Protein AF-A0A498L2F7-F1 (afdb_monomer_lite)

Foldseek 3Di:
DAAPDADDDQQACLLCVQCVLLLVLVCVLPNPVLLVLQLCLQCVVLQVVVCVVPVDHDDHNLRSSLLSLLLLLLSLVCLCVVLDDDDPVNNVSSVVSNVVSVVQVVVCVVPCDGSPHGNDPSSVSSNVSNNVSNVCVSPPDPPPD

Sequence (145 aa):
MSLFVHEGLGHYLGNMALFLPFDGVLTALTSDEHVLGAIQATHVPVSILFPVLYSTYGVGSSLAVAGMIAATFVRAVAVVTGRVDADPVRAILGGAFAVIALTLYTWGFLTESFLYVRITDHHLGGWIAGALAETPWLVGPRTGE

Structure (mmCIF, N/CA/C/O backbone):
data_AF-A0A498L2F7-F1
#
_entry.id   AF-A0A498L2F7-F1
#
loop_
_atom_site.group_PDB
_atom_site.id
_atom_site.type_symbol
_atom_site.label_atom_id
_atom_site.label_alt_id
_atom_site.label_comp_id
_atom_site.label_asym_id
_atom_site.label_entity_id
_atom_site.label_seq_id
_atom_site.pdbx_PDB_ins_code
_atom_site.Cartn_x
_atom_site.Cartn_y
_atom_site.Cartn_z
_atom_site.occupancy
_atom_site.B_iso_or_equiv
_atom_site.auth_seq_id
_atom_site.auth_comp_id
_atom_site.auth_asym_id
_atom_site.auth_atom_id
_atom_site.pdbx_PDB_model_num
ATOM 1 N N . MET A 1 1 ? 12.763 9.167 -9.424 1.00 73.31 1 MET A N 1
ATOM 2 C CA . MET A 1 1 ? 11.835 8.636 -10.446 1.00 73.31 1 MET A CA 1
ATOM 3 C C . MET A 1 1 ? 10.605 9.534 -10.529 1.00 73.31 1 MET A C 1
ATOM 5 O O . MET A 1 1 ? 10.268 10.158 -9.528 1.00 73.31 1 MET A O 1
ATOM 9 N N . SER A 1 2 ? 9.935 9.624 -11.682 1.00 82.44 2 SER A N 1
ATOM 10 C CA . SER A 1 2 ? 8.675 10.384 -11.798 1.00 82.44 2 SER A CA 1
ATOM 11 C C . SER A 1 2 ? 7.485 9.536 -11.353 1.00 82.44 2 SER A C 1
ATOM 13 O O . SER A 1 2 ? 7.327 8.432 -11.859 1.00 82.44 2 SER A O 1
ATOM 15 N N . LEU A 1 3 ? 6.645 10.062 -10.453 1.00 84.12 3 LEU A N 1
ATOM 16 C CA . LEU A 1 3 ? 5.408 9.404 -10.003 1.00 84.12 3 LEU A CA 1
ATOM 17 C C . LEU A 1 3 ? 4.351 9.336 -11.121 1.00 84.12 3 LEU A C 1
ATOM 19 O O . LEU A 1 3 ? 3.564 8.397 -11.195 1.00 84.12 3 LEU A O 1
ATOM 23 N N . PHE A 1 4 ? 4.333 10.342 -11.995 1.00 87.50 4 PHE A N 1
ATOM 24 C CA . PHE A 1 4 ? 3.236 10.567 -12.940 1.00 87.50 4 PHE A CA 1
ATOM 25 C C . PHE A 1 4 ? 3.529 10.036 -14.346 1.00 87.50 4 PHE A C 1
ATOM 27 O O . PHE A 1 4 ? 2.615 9.653 -15.075 1.00 87.50 4 PHE A O 1
ATOM 34 N N . VAL A 1 5 ? 4.802 9.987 -14.738 1.00 89.06 5 VAL A N 1
ATOM 35 C CA . VAL A 1 5 ? 5.216 9.507 -16.065 1.00 89.06 5 VAL A CA 1
ATOM 36 C C . VAL A 1 5 ? 5.334 7.988 -16.037 1.00 89.06 5 VAL A C 1
ATOM 38 O O . VAL A 1 5 ? 5.911 7.455 -15.100 1.00 89.06 5 VAL A O 1
ATOM 41 N N . HIS A 1 6 ? 4.816 7.300 -17.055 1.00 88.44 6 HIS A N 1
ATOM 42 C CA . HIS A 1 6 ? 4.800 5.836 -17.143 1.00 88.44 6 HIS A CA 1
ATOM 43 C C . HIS A 1 6 ? 5.307 5.352 -18.508 1.00 88.44 6 HIS A C 1
ATOM 45 O O . HIS A 1 6 ? 5.120 6.025 -19.523 1.00 88.44 6 HIS A O 1
ATOM 51 N N . GLU A 1 7 ? 5.904 4.158 -18.541 1.00 86.88 7 GLU A N 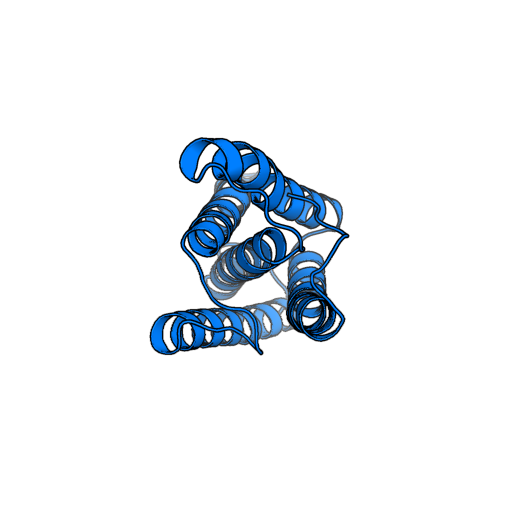1
ATOM 52 C CA . GLU A 1 7 ? 6.317 3.474 -19.779 1.00 86.88 7 GLU A CA 1
ATOM 53 C C . GLU A 1 7 ? 5.111 2.825 -20.472 1.00 86.88 7 GLU A C 1
ATOM 55 O O . GLU A 1 7 ? 4.879 1.619 -20.409 1.00 86.88 7 GLU A O 1
ATOM 60 N N . GLY A 1 8 ? 4.310 3.659 -21.131 1.00 88.00 8 GLY A N 1
ATOM 61 C CA . GLY A 1 8 ? 3.159 3.218 -21.909 1.00 88.00 8 GLY A CA 1
ATOM 62 C C . GLY A 1 8 ? 1.912 2.899 -21.080 1.00 88.00 8 GLY A C 1
ATOM 63 O O . GLY A 1 8 ? 1.881 2.977 -19.850 1.00 88.00 8 GLY A O 1
ATOM 64 N N . LEU A 1 9 ? 0.841 2.558 -21.801 1.00 87.69 9 LEU A N 1
ATOM 65 C CA . LEU A 1 9 ? -0.500 2.420 -21.233 1.00 87.69 9 LEU A CA 1
ATOM 66 C C . LEU A 1 9 ? -0.620 1.237 -20.264 1.00 87.69 9 LEU A C 1
ATOM 68 O O . LEU A 1 9 ? -1.2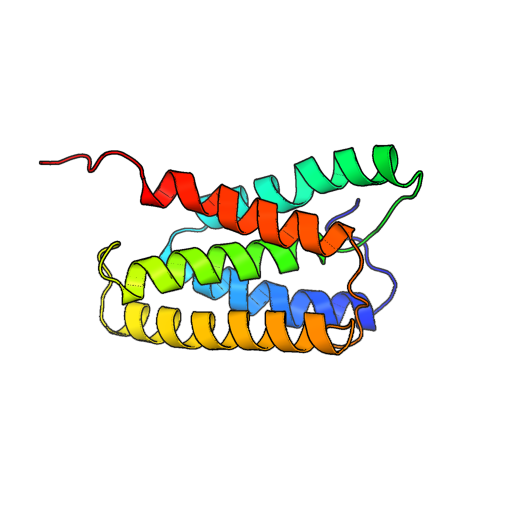54 1.373 -19.225 1.00 87.69 9 LEU A O 1
ATOM 72 N N . GLY A 1 10 ? -0.004 0.093 -20.577 1.00 86.00 10 GLY A N 1
ATOM 73 C CA . GLY A 1 10 ? -0.071 -1.097 -19.722 1.00 86.00 10 GLY A CA 1
ATOM 74 C C . GLY A 1 10 ? 0.549 -0.861 -18.344 1.00 86.00 10 GLY A C 1
ATOM 75 O O . GLY A 1 10 ? -0.071 -1.176 -17.334 1.00 86.00 10 GLY A O 1
ATOM 76 N N . HIS A 1 11 ? 1.722 -0.222 -18.300 1.00 84.19 11 HIS A N 1
ATOM 77 C CA . HIS A 1 11 ? 2.383 0.141 -17.047 1.00 84.19 11 HIS A CA 1
ATOM 78 C C . HIS A 1 11 ? 1.541 1.138 -16.235 1.00 84.19 11 HIS A C 1
ATOM 80 O O . HIS A 1 11 ? 1.364 0.968 -15.031 1.00 84.19 11 HIS A O 1
ATOM 86 N N . TYR A 1 12 ? 0.960 2.145 -16.894 1.00 89.06 12 TYR A N 1
ATOM 87 C CA . TYR A 1 12 ? 0.046 3.084 -16.243 1.00 89.06 12 TYR A CA 1
ATOM 88 C C . TYR A 1 12 ? -1.186 2.388 -15.648 1.00 89.06 12 TYR A C 1
ATOM 90 O O . TYR A 1 12 ? -1.474 2.557 -14.466 1.00 89.06 12 TYR A O 1
ATOM 98 N N . LEU A 1 13 ? -1.893 1.579 -16.441 1.00 89.69 13 LEU A N 1
ATOM 99 C CA . LEU A 1 13 ? -3.106 0.894 -15.995 1.00 89.69 13 LEU A CA 1
ATOM 100 C C . LEU A 1 13 ? -2.816 -0.117 -14.885 1.00 89.69 13 LEU A C 1
ATOM 102 O O . LEU A 1 13 ? -3.576 -0.174 -13.924 1.00 89.69 13 LEU A O 1
ATOM 106 N N . GLY A 1 14 ? -1.716 -0.870 -14.982 1.00 86.00 14 GLY A N 1
ATOM 107 C CA . GLY A 1 14 ? -1.287 -1.801 -13.938 1.00 86.00 14 GLY A CA 1
ATOM 108 C C . GLY A 1 14 ? -1.036 -1.089 -12.609 1.00 86.00 14 GLY A C 1
ATOM 109 O O . GLY A 1 14 ? -1.548 -1.516 -11.575 1.00 86.00 14 GLY A O 1
ATOM 110 N N . ASN A 1 15 ? -0.341 0.053 -12.646 1.00 88.25 15 ASN A N 1
ATOM 111 C CA . ASN A 1 15 ? -0.132 0.859 -11.450 1.00 88.25 15 ASN A CA 1
ATOM 112 C C . ASN A 1 15 ? -1.441 1.426 -10.904 1.00 88.25 15 ASN A C 1
ATOM 114 O O . ASN A 1 15 ? -1.685 1.298 -9.713 1.00 88.25 15 ASN A O 1
ATOM 118 N N . MET A 1 16 ? -2.309 2.008 -11.736 1.00 91.81 16 MET A N 1
ATOM 119 C CA . MET A 1 16 ? -3.564 2.606 -11.261 1.00 91.81 16 MET A CA 1
ATOM 120 C C . MET A 1 16 ? -4.558 1.571 -10.725 1.00 91.81 16 MET A C 1
ATOM 122 O O . MET A 1 16 ? -5.246 1.844 -9.743 1.00 91.81 16 MET A O 1
ATOM 126 N N . ALA A 1 17 ? -4.603 0.375 -11.319 1.00 89.44 17 ALA A N 1
ATOM 127 C CA . ALA A 1 17 ? -5.454 -0.723 -10.864 1.00 89.44 17 ALA A CA 1
ATOM 128 C C . ALA A 1 17 ? -5.108 -1.193 -9.444 1.00 89.44 17 ALA A C 1
ATOM 130 O O . ALA A 1 17 ? -5.972 -1.729 -8.756 1.00 89.44 17 ALA A O 1
ATOM 131 N N . LEU A 1 18 ? -3.865 -0.985 -9.007 1.00 89.38 18 LEU A N 1
ATOM 132 C CA . LEU A 1 18 ? -3.421 -1.262 -7.644 1.00 89.38 18 LEU A CA 1
ATOM 133 C C . LEU A 1 18 ? -3.453 0.000 -6.780 1.00 89.38 18 LEU A C 1
ATOM 135 O O . LEU A 1 18 ? -3.952 -0.030 -5.665 1.00 89.38 18 LEU A O 1
ATOM 139 N N . PHE A 1 19 ? -2.974 1.128 -7.294 1.00 90.62 19 PHE A N 1
ATOM 140 C CA . PHE A 1 19 ? -2.883 2.373 -6.546 1.00 90.62 19 PHE A CA 1
ATOM 141 C C . PHE A 1 19 ? -4.244 2.793 -5.992 1.00 90.62 19 PHE A C 1
ATOM 143 O O . PHE A 1 19 ? -4.388 2.925 -4.786 1.00 90.62 19 PHE A O 1
ATOM 150 N N . LEU A 1 20 ? -5.258 2.921 -6.854 1.00 92.81 20 LEU A N 1
ATOM 151 C CA . LEU A 1 20 ? -6.568 3.453 -6.477 1.00 92.81 20 LEU A CA 1
ATOM 152 C C . LEU A 1 20 ? -7.286 2.657 -5.371 1.00 92.81 20 LEU A C 1
ATOM 154 O O . LEU A 1 20 ? -7.760 3.284 -4.426 1.00 92.81 20 LEU A O 1
ATOM 158 N N . PRO A 1 21 ? -7.403 1.313 -5.429 1.00 90.75 21 PRO A N 1
ATOM 159 C CA . PRO A 1 21 ? -8.089 0.582 -4.366 1.00 90.75 21 PRO A CA 1
ATOM 160 C C . PRO A 1 21 ? -7.313 0.587 -3.044 1.00 90.75 21 PRO A C 1
ATOM 162 O O . PRO A 1 21 ? -7.933 0.689 -1.990 1.00 90.75 21 PRO A O 1
ATOM 165 N N . PHE A 1 22 ? -5.980 0.491 -3.074 1.00 92.38 22 PHE A N 1
ATOM 166 C CA . PHE A 1 22 ? -5.174 0.505 -1.849 1.00 92.38 22 PHE A CA 1
ATOM 167 C C . PHE A 1 22 ? -5.124 1.896 -1.208 1.00 92.38 22 PHE A C 1
ATOM 169 O O . PHE A 1 22 ? -5.252 2.006 0.006 1.00 92.38 22 PHE A O 1
ATOM 176 N N . ASP A 1 23 ? -5.030 2.945 -2.021 1.00 92.62 23 ASP A N 1
ATOM 177 C CA . ASP A 1 23 ? -5.185 4.340 -1.610 1.00 92.62 23 ASP A CA 1
ATOM 178 C C . ASP A 1 23 ? -6.546 4.573 -0.950 1.00 92.62 23 ASP A C 1
ATOM 180 O O . ASP A 1 23 ? -6.607 4.929 0.224 1.00 92.62 23 ASP A O 1
ATOM 184 N N . GLY A 1 24 ? -7.637 4.228 -1.641 1.00 92.75 24 GLY A N 1
ATOM 185 C CA . GLY A 1 24 ? -8.990 4.409 -1.119 1.00 92.75 24 GLY A CA 1
ATOM 186 C C . GLY A 1 24 ? -9.254 3.646 0.181 1.00 92.75 24 GLY A C 1
ATOM 187 O O . GLY A 1 24 ? -9.926 4.165 1.074 1.00 92.75 24 GLY A O 1
ATOM 188 N N . VAL A 1 25 ? -8.715 2.433 0.330 1.00 91.94 25 VAL A N 1
ATOM 189 C CA . VAL A 1 25 ? -8.850 1.680 1.584 1.00 91.94 25 VAL A CA 1
ATOM 190 C C . VAL A 1 25 ? -7.992 2.262 2.686 1.00 91.94 25 VAL A C 1
ATOM 192 O O . VAL A 1 25 ? -8.494 2.400 3.799 1.00 91.94 25 VAL A O 1
ATOM 195 N N . LEU A 1 26 ? -6.737 2.627 2.416 1.00 91.69 26 LEU A N 1
ATOM 196 C CA . LEU A 1 26 ? -5.915 3.260 3.439 1.00 91.69 26 LEU A CA 1
ATOM 197 C C . LEU A 1 26 ? -6.573 4.560 3.910 1.00 91.69 26 LEU A C 1
ATOM 199 O O . LEU A 1 26 ? -6.744 4.715 5.113 1.00 91.69 26 LEU A O 1
ATOM 203 N N . THR A 1 27 ? -7.084 5.394 2.998 1.00 93.69 27 THR A N 1
ATOM 204 C CA . THR A 1 27 ? -7.875 6.590 3.329 1.00 93.69 27 THR A CA 1
ATOM 205 C C . THR A 1 27 ? -9.080 6.249 4.203 1.00 93.69 27 THR A C 1
ATOM 207 O O . THR A 1 27 ? -9.313 6.904 5.216 1.00 93.69 27 THR A O 1
ATOM 210 N N . ALA A 1 28 ? -9.840 5.203 3.864 1.00 90.25 28 ALA A N 1
ATOM 211 C CA . ALA A 1 28 ? -11.004 4.787 4.649 1.00 90.25 28 ALA A CA 1
ATOM 212 C C . ALA A 1 28 ? -10.642 4.311 6.070 1.00 90.25 28 ALA A C 1
ATOM 214 O O . ALA A 1 28 ? -11.463 4.420 6.987 1.00 90.25 28 ALA A O 1
ATOM 215 N N . LEU A 1 29 ? -9.432 3.773 6.249 1.00 88.62 29 LEU A N 1
ATOM 216 C CA . LEU A 1 29 ? -8.898 3.332 7.537 1.00 88.62 29 LEU A CA 1
ATOM 217 C C . LEU A 1 29 ? -8.170 4.452 8.299 1.00 88.62 29 LEU A C 1
ATOM 219 O O . LEU A 1 29 ? -7.971 4.314 9.508 1.00 88.62 29 LEU A O 1
ATOM 223 N N . THR A 1 30 ? -7.768 5.530 7.621 1.00 90.56 30 THR A N 1
ATOM 224 C CA . THR A 1 30 ? -6.987 6.641 8.181 1.00 90.56 30 THR A CA 1
ATOM 225 C C . THR A 1 30 ? -7.535 8.008 7.732 1.00 90.56 30 THR A C 1
ATOM 227 O O . THR A 1 30 ? -8.579 8.432 8.233 1.00 90.56 30 THR A O 1
ATOM 230 N N . SER A 1 31 ? -6.824 8.726 6.856 1.00 91.50 31 SER A N 1
ATOM 231 C CA . SER A 1 31 ? -7.145 10.053 6.320 1.00 91.50 31 SER A CA 1
ATOM 232 C C . SER A 1 31 ? -6.336 10.356 5.049 1.00 91.50 31 SER A C 1
ATOM 234 O O . SER A 1 31 ? -5.317 9.716 4.781 1.00 91.50 31 SER A O 1
ATOM 236 N N . ASP A 1 32 ? -6.741 11.384 4.297 1.00 94.06 32 ASP A N 1
ATOM 23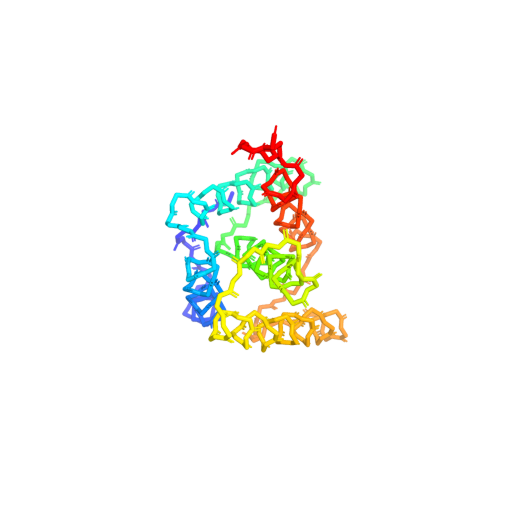7 C CA . ASP A 1 32 ? -6.023 11.829 3.091 1.00 94.06 32 ASP A CA 1
ATOM 238 C C . ASP A 1 32 ? -4.586 12.288 3.397 1.00 94.06 32 ASP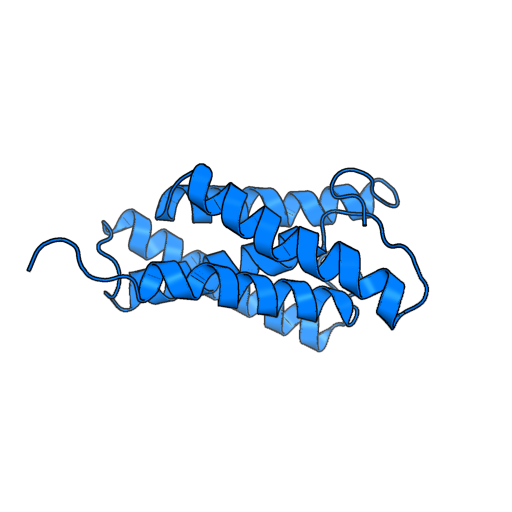 A C 1
ATOM 240 O O . ASP A 1 32 ? -3.650 11.992 2.653 1.00 94.06 32 ASP A O 1
ATOM 244 N N . GLU A 1 33 ? -4.386 12.992 4.518 1.00 92.56 33 GLU A N 1
ATOM 245 C CA . GLU A 1 33 ? -3.061 13.460 4.950 1.00 92.56 33 GLU A CA 1
ATOM 246 C C . GLU A 1 33 ? -2.121 12.291 5.259 1.00 92.56 33 GLU A C 1
ATOM 248 O O . GLU A 1 33 ? -0.944 12.316 4.890 1.00 92.56 33 GLU A O 1
ATOM 253 N N . HIS A 1 34 ? -2.651 11.245 5.900 1.00 91.19 34 HIS A N 1
ATOM 254 C CA . HIS A 1 34 ? -1.904 10.029 6.207 1.00 91.19 34 HIS A CA 1
ATOM 255 C C . HIS A 1 34 ? -1.445 9.346 4.922 1.00 91.19 34 HIS A C 1
ATOM 257 O O . HIS A 1 34 ? -0.273 8.995 4.774 1.00 91.19 34 HIS A O 1
ATOM 263 N N . VAL A 1 35 ? -2.365 9.186 3.976 1.00 92.75 35 VAL A N 1
ATOM 264 C CA . VAL A 1 35 ? -2.101 8.561 2.682 1.00 92.75 35 VAL A CA 1
ATOM 265 C C . VAL A 1 35 ? -1.068 9.346 1.879 1.00 92.75 35 VAL A C 1
ATOM 267 O O . VAL A 1 35 ? -0.099 8.766 1.385 1.00 92.75 35 VAL A O 1
ATOM 270 N N . LEU A 1 36 ? -1.187 10.674 1.833 1.00 92.75 36 LEU A N 1
ATOM 271 C CA . LEU A 1 36 ? -0.187 11.528 1.201 1.00 92.75 36 LEU A CA 1
ATOM 272 C C . LEU A 1 36 ? 1.195 11.363 1.854 1.00 92.75 36 LEU A C 1
ATOM 274 O O . LEU A 1 36 ? 2.206 11.281 1.150 1.00 92.75 36 LEU A O 1
ATOM 278 N N . GLY A 1 37 ? 1.243 11.274 3.185 1.00 91.12 37 GLY A N 1
ATOM 279 C CA . GLY A 1 37 ? 2.463 10.984 3.935 1.00 91.12 37 GLY A CA 1
ATOM 280 C C . GLY A 1 37 ? 3.085 9.640 3.548 1.00 91.12 37 GLY A C 1
ATOM 281 O O . GLY A 1 37 ? 4.288 9.573 3.289 1.00 91.12 37 GLY A O 1
ATOM 282 N N . ALA A 1 38 ? 2.275 8.585 3.428 1.00 90.88 38 ALA A N 1
ATOM 283 C CA . ALA A 1 38 ? 2.727 7.261 3.006 1.00 90.88 38 ALA A CA 1
ATOM 284 C C . ALA A 1 38 ? 3.272 7.265 1.565 1.00 90.88 38 ALA A C 1
ATOM 286 O O . ALA A 1 38 ? 4.348 6.718 1.307 1.00 90.88 38 ALA A O 1
ATOM 287 N N . ILE A 1 39 ? 2.598 7.945 0.631 1.00 92.50 39 ILE A N 1
ATOM 288 C CA . ILE A 1 39 ? 3.066 8.107 -0.756 1.00 92.50 39 ILE A CA 1
ATOM 289 C C . ILE A 1 39 ? 4.420 8.823 -0.789 1.00 92.50 39 ILE A C 1
ATOM 291 O O . ILE A 1 39 ? 5.343 8.390 -1.480 1.00 92.50 39 ILE A O 1
ATOM 295 N N . GLN A 1 40 ? 4.581 9.905 -0.024 1.00 90.62 40 GLN A N 1
ATOM 296 C CA . GLN A 1 40 ? 5.850 10.633 0.031 1.00 90.62 40 GLN A CA 1
ATOM 297 C C . GLN A 1 40 ? 6.969 9.784 0.642 1.00 90.62 40 GLN A C 1
ATOM 299 O O . GLN A 1 40 ? 8.053 9.695 0.062 1.00 90.62 40 GLN A O 1
ATOM 304 N N . ALA A 1 41 ? 6.704 9.125 1.772 1.00 88.00 41 ALA A N 1
ATOM 305 C CA . ALA A 1 41 ? 7.679 8.298 2.480 1.00 88.00 41 ALA A CA 1
ATOM 306 C C . ALA A 1 41 ? 8.144 7.086 1.658 1.00 88.00 41 ALA A C 1
ATOM 308 O O . ALA A 1 41 ? 9.283 6.643 1.792 1.00 88.00 41 ALA A O 1
ATOM 309 N N . THR A 1 42 ? 7.287 6.568 0.782 1.00 87.25 42 THR A N 1
ATOM 310 C CA . THR A 1 42 ? 7.599 5.422 -0.083 1.00 87.25 42 THR A CA 1
ATOM 311 C C . THR A 1 42 ? 8.285 5.840 -1.373 1.00 87.25 42 THR A C 1
ATOM 313 O O . THR A 1 42 ? 9.266 5.223 -1.792 1.00 87.25 42 THR A O 1
ATOM 316 N N . HIS A 1 43 ? 7.809 6.914 -2.001 1.00 86.56 43 HIS A N 1
ATOM 317 C CA . HIS A 1 43 ? 8.270 7.305 -3.326 1.00 86.56 43 HIS A CA 1
ATOM 318 C C . HIS A 1 43 ? 9.536 8.159 -3.289 1.00 86.56 43 HIS A C 1
ATOM 320 O O . HIS A 1 43 ? 10.424 7.949 -4.115 1.00 86.56 43 HIS A O 1
ATOM 326 N N . VAL A 1 44 ? 9.650 9.116 -2.360 1.00 87.62 44 VAL A N 1
ATOM 327 C CA . VAL A 1 44 ? 10.746 10.105 -2.355 1.00 87.62 44 VAL A CA 1
ATOM 328 C C . VAL A 1 44 ? 12.101 9.476 -2.005 1.00 87.62 44 VAL A C 1
ATOM 330 O O . VAL A 1 44 ? 13.025 9.627 -2.811 1.00 87.62 44 VAL A O 1
ATOM 333 N N . PRO A 1 45 ? 12.265 8.733 -0.890 1.00 84.06 45 PRO A N 1
ATOM 334 C CA . PRO A 1 45 ? 13.567 8.174 -0.524 1.00 84.06 45 PRO A CA 1
ATOM 335 C C . PRO A 1 45 ? 14.082 7.186 -1.569 1.00 84.06 45 PRO A C 1
ATOM 337 O O . PRO A 1 45 ? 15.235 7.266 -1.990 1.00 84.06 45 PRO A O 1
ATOM 340 N N . VAL A 1 46 ? 13.210 6.299 -2.058 1.00 77.75 46 VAL A N 1
ATOM 341 C CA . VAL A 1 46 ? 13.578 5.303 -3.072 1.00 77.75 46 VAL A CA 1
ATOM 342 C C . VAL A 1 46 ? 13.866 5.976 -4.417 1.00 77.75 46 VAL A C 1
ATOM 344 O O . VAL A 1 46 ? 14.812 5.598 -5.102 1.00 77.75 46 VAL A O 1
ATOM 347 N N . SER A 1 47 ? 13.134 7.038 -4.771 1.00 82.19 47 SER A N 1
ATOM 348 C CA . SER A 1 47 ? 13.411 7.835 -5.972 1.00 82.19 47 SER A CA 1
ATOM 349 C C . SER A 1 47 ? 14.772 8.523 -5.970 1.00 82.19 47 SER A C 1
ATOM 351 O O . SER A 1 47 ? 15.298 8.762 -7.059 1.00 82.19 47 SER A O 1
ATOM 353 N N . ILE A 1 48 ? 15.300 8.868 -4.793 1.00 83.50 48 ILE A N 1
ATOM 354 C CA . ILE A 1 48 ? 16.631 9.465 -4.615 1.00 83.50 48 ILE A CA 1
ATOM 355 C C . ILE A 1 48 ? 17.701 8.373 -4.601 1.00 83.50 48 ILE A C 1
ATOM 357 O O . ILE A 1 48 ? 18.729 8.505 -5.261 1.00 83.50 48 ILE A O 1
ATOM 361 N N . LEU A 1 49 ? 17.458 7.286 -3.867 1.00 80.31 49 LEU A N 1
ATOM 362 C CA . LEU A 1 49 ? 18.439 6.228 -3.657 1.00 80.31 49 LEU A CA 1
ATOM 363 C C . LEU A 1 49 ? 18.644 5.365 -4.909 1.00 80.31 49 LEU A C 1
ATOM 365 O O . LEU A 1 49 ? 19.761 4.941 -5.194 1.00 80.31 49 LEU A O 1
ATOM 369 N N . PHE A 1 50 ? 17.589 5.123 -5.688 1.00 78.12 50 PHE A N 1
ATOM 370 C CA . PHE A 1 50 ? 17.652 4.214 -6.829 1.00 78.12 50 PHE A CA 1
ATOM 371 C C . PHE A 1 50 ? 18.647 4.650 -7.923 1.00 78.12 50 PHE A C 1
ATOM 373 O O . PHE A 1 50 ? 19.482 3.828 -8.305 1.00 78.12 50 PHE A O 1
ATOM 380 N N . PRO A 1 51 ? 18.663 5.916 -8.390 1.00 79.38 51 PRO A N 1
ATOM 381 C CA . PRO A 1 51 ? 19.684 6.366 -9.336 1.00 79.38 51 PRO A CA 1
ATOM 382 C C . PRO A 1 51 ? 21.109 6.268 -8.789 1.00 79.38 51 PRO A C 1
ATOM 384 O O . PRO A 1 51 ? 22.030 5.985 -9.549 1.00 79.38 51 PRO A O 1
ATOM 387 N N . VAL A 1 52 ? 21.293 6.465 -7.478 1.00 81.88 52 VAL A N 1
ATOM 388 C CA . VAL A 1 52 ? 22.606 6.365 -6.825 1.00 81.88 52 VAL A CA 1
ATOM 389 C C . VAL A 1 52 ? 23.107 4.921 -6.820 1.00 81.88 52 VAL A C 1
ATOM 391 O O . VAL A 1 52 ? 24.268 4.680 -7.133 1.00 81.88 52 VAL A O 1
ATOM 394 N N . LEU A 1 53 ? 22.238 3.961 -6.498 1.00 80.31 53 LEU A N 1
ATOM 395 C CA . LEU A 1 53 ? 22.619 2.552 -6.368 1.00 80.31 53 LEU A CA 1
ATOM 396 C C . LEU A 1 53 ? 22.736 1.818 -7.708 1.00 80.31 53 LEU A C 1
ATOM 398 O O . LEU A 1 53 ? 23.565 0.923 -7.837 1.00 80.31 53 LEU A O 1
ATOM 402 N N . TYR A 1 54 ? 21.917 2.182 -8.696 1.00 78.88 54 TYR A N 1
ATOM 403 C CA . TYR A 1 54 ? 21.782 1.414 -9.940 1.00 78.88 54 TYR A CA 1
ATOM 404 C C . TYR A 1 54 ? 22.169 2.198 -11.198 1.00 78.88 54 TYR A C 1
ATOM 406 O O . TYR A 1 54 ? 22.050 1.671 -12.301 1.00 78.88 54 TYR A O 1
ATOM 414 N N . SER A 1 55 ? 22.611 3.456 -11.053 1.00 79.06 55 SER A N 1
ATOM 415 C CA . SER A 1 55 ? 22.997 4.335 -12.172 1.00 79.06 55 SER A CA 1
ATOM 416 C C . SER A 1 55 ? 21.938 4.412 -13.283 1.00 79.06 55 SER A C 1
ATOM 418 O O . SER A 1 55 ? 22.259 4.540 -14.462 1.00 79.06 55 SER A O 1
ATOM 420 N N . THR A 1 56 ? 20.661 4.320 -12.908 1.00 75.75 56 THR A N 1
ATOM 421 C CA . THR A 1 56 ? 19.529 4.310 -13.837 1.00 75.75 56 THR A CA 1
ATOM 422 C C . THR A 1 56 ? 18.362 5.137 -13.307 1.00 75.75 56 THR A C 1
ATOM 424 O O . THR A 1 56 ? 18.197 5.329 -12.100 1.00 75.75 56 THR A O 1
ATOM 427 N N . TYR A 1 57 ? 17.535 5.637 -14.221 1.00 73.00 57 TYR A N 1
ATOM 428 C CA . TYR A 1 57 ? 16.310 6.355 -13.902 1.00 73.00 57 TYR A CA 1
ATOM 429 C C . TYR A 1 57 ? 15.120 5.456 -14.208 1.00 73.00 57 TYR A C 1
ATOM 431 O O . TYR A 1 57 ? 15.008 4.930 -15.308 1.00 73.00 57 TYR A O 1
ATOM 439 N N . GLY A 1 58 ? 14.219 5.305 -13.242 1.00 74.12 58 GLY A N 1
ATOM 440 C CA . GLY A 1 58 ? 12.910 4.712 -13.494 1.00 74.12 58 GLY A CA 1
ATOM 441 C C . GLY A 1 58 ? 11.814 5.764 -13.586 1.00 74.12 58 GLY A C 1
ATOM 442 O O . GLY A 1 58 ? 11.955 6.909 -13.126 1.00 74.12 58 GLY A O 1
ATOM 443 N N . VAL A 1 59 ? 10.703 5.342 -14.168 1.00 83.31 59 VAL A N 1
ATOM 444 C CA . VAL A 1 59 ? 9.463 6.102 -14.265 1.00 83.31 59 VAL A CA 1
ATOM 445 C C . VAL A 1 59 ? 8.314 5.236 -13.768 1.00 83.31 59 VAL A C 1
ATOM 447 O O . VAL A 1 59 ? 8.365 4.012 -13.858 1.00 83.31 59 VAL A O 1
ATOM 450 N N . GLY A 1 60 ? 7.281 5.878 -13.249 1.00 83.75 60 GLY A N 1
ATOM 451 C CA . GLY A 1 60 ? 6.057 5.233 -12.820 1.00 83.75 60 GLY A CA 1
ATOM 452 C C . GLY A 1 60 ? 5.836 5.348 -11.322 1.00 83.75 60 GLY A C 1
ATOM 453 O O . GLY A 1 60 ? 6.722 5.688 -10.533 1.00 83.75 60 GLY A O 1
ATOM 454 N N . SER A 1 61 ? 4.606 5.038 -10.942 1.00 87.25 61 SER A N 1
ATOM 455 C CA . SER A 1 61 ? 4.147 5.028 -9.555 1.00 87.25 61 SER A CA 1
ATOM 456 C C . SER A 1 61 ? 4.340 3.680 -8.859 1.00 87.25 61 SER A C 1
ATOM 458 O O . SER A 1 61 ? 3.913 3.529 -7.722 1.00 87.25 61 SER A O 1
ATOM 460 N N . SER A 1 62 ? 5.027 2.715 -9.474 1.00 86.38 62 SER A N 1
ATOM 461 C CA . SER A 1 62 ? 5.165 1.339 -8.969 1.00 86.38 62 SER A CA 1
ATOM 462 C C . SER A 1 62 ? 5.783 1.263 -7.567 1.00 86.38 62 SER A C 1
ATOM 464 O O . SER A 1 62 ? 5.417 0.403 -6.767 1.00 86.38 62 SER A O 1
ATOM 466 N N . LEU A 1 63 ? 6.682 2.199 -7.238 1.00 85.75 63 LEU A N 1
ATOM 467 C CA . LEU A 1 63 ? 7.253 2.347 -5.895 1.00 85.75 63 LEU A CA 1
ATOM 468 C C . LEU A 1 63 ? 6.204 2.765 -4.865 1.00 85.75 63 LEU A C 1
ATOM 470 O O . LEU A 1 63 ? 6.087 2.139 -3.812 1.00 85.75 63 LEU A O 1
ATOM 474 N N . ALA A 1 64 ? 5.431 3.801 -5.194 1.00 88.69 64 ALA A N 1
ATOM 475 C CA . ALA A 1 64 ? 4.325 4.257 -4.367 1.00 88.69 64 ALA A CA 1
ATOM 476 C C . ALA A 1 64 ? 3.263 3.158 -4.237 1.00 88.69 64 ALA A C 1
ATOM 478 O O . ALA A 1 64 ? 2.803 2.901 -3.137 1.00 88.69 64 ALA A O 1
ATOM 479 N N . VAL A 1 65 ? 2.938 2.439 -5.315 1.00 89.50 65 VAL A N 1
ATOM 480 C CA . VAL A 1 65 ? 2.011 1.295 -5.297 1.00 89.50 65 VAL A CA 1
ATOM 481 C C . VAL A 1 65 ? 2.472 0.222 -4.312 1.00 89.50 65 VAL A C 1
ATOM 483 O O . VAL A 1 65 ? 1.710 -0.152 -3.425 1.00 89.50 65 VAL A O 1
ATOM 486 N N . ALA A 1 66 ? 3.718 -0.248 -4.421 1.00 86.81 66 ALA A N 1
ATOM 487 C CA . ALA A 1 66 ? 4.267 -1.251 -3.505 1.00 86.81 66 ALA A CA 1
ATOM 488 C C . ALA A 1 66 ? 4.216 -0.776 -2.043 1.00 86.81 66 ALA A C 1
ATOM 490 O O . ALA A 1 66 ? 3.830 -1.525 -1.145 1.00 86.81 66 ALA A O 1
ATOM 491 N N . GLY A 1 67 ? 4.554 0.493 -1.817 1.00 88.94 67 GLY A N 1
ATOM 492 C CA . GLY A 1 67 ? 4.476 1.115 -0.504 1.00 88.94 67 GLY A CA 1
ATOM 493 C C . GLY A 1 67 ? 3.059 1.228 0.045 1.00 88.94 67 GLY A C 1
ATOM 494 O O . GLY A 1 67 ? 2.826 0.903 1.206 1.00 88.94 67 GLY A O 1
ATOM 495 N N . MET A 1 68 ? 2.097 1.613 -0.787 1.00 92.00 68 MET A N 1
ATOM 496 C CA . MET A 1 68 ? 0.690 1.721 -0.413 1.00 92.00 68 MET A CA 1
ATOM 497 C C . MET A 1 68 ? 0.086 0.362 -0.079 1.00 92.00 68 MET A C 1
ATOM 499 O O . MET A 1 68 ? -0.635 0.246 0.911 1.00 92.00 68 MET A O 1
ATOM 503 N N . ILE A 1 69 ? 0.426 -0.689 -0.831 1.00 90.56 69 ILE A N 1
ATOM 504 C CA . ILE A 1 69 ? -0.007 -2.053 -0.506 1.00 90.56 69 ILE A CA 1
ATOM 505 C C . ILE A 1 69 ? 0.537 -2.467 0.869 1.00 90.56 69 ILE A C 1
ATOM 507 O O . ILE A 1 69 ? -0.215 -2.977 1.702 1.00 90.56 69 ILE A O 1
ATOM 511 N N . ALA A 1 70 ? 1.818 -2.200 1.139 1.00 89.50 70 ALA A N 1
ATOM 512 C CA . ALA A 1 70 ? 2.444 -2.511 2.422 1.00 89.50 70 ALA A CA 1
ATOM 513 C C . ALA A 1 70 ? 1.835 -1.720 3.592 1.00 89.50 70 ALA A C 1
ATOM 515 O O . ALA A 1 70 ? 1.499 -2.307 4.620 1.00 89.50 70 ALA A O 1
ATOM 516 N N . ALA A 1 71 ? 1.657 -0.407 3.433 1.00 90.69 71 ALA A N 1
ATOM 517 C CA . ALA A 1 71 ? 1.057 0.457 4.447 1.00 90.69 71 ALA A CA 1
ATOM 518 C C . ALA A 1 71 ? -0.387 0.030 4.753 1.00 90.69 71 ALA A C 1
ATOM 520 O O . ALA A 1 71 ? -0.757 -0.145 5.915 1.00 90.69 71 ALA A O 1
ATOM 521 N N . THR A 1 72 ? -1.171 -0.260 3.710 1.00 91.06 72 THR A N 1
ATOM 522 C CA . THR A 1 72 ? -2.538 -0.781 3.853 1.00 91.06 72 THR A CA 1
ATOM 523 C C . THR A 1 72 ? -2.550 -2.108 4.595 1.00 91.06 72 THR A C 1
ATOM 525 O O . THR A 1 72 ? -3.356 -2.278 5.504 1.00 91.06 72 THR A O 1
ATOM 528 N N . PHE A 1 73 ? -1.646 -3.038 4.264 1.00 89.62 73 PHE A N 1
ATOM 529 C CA . PHE A 1 73 ? -1.528 -4.311 4.974 1.00 89.62 73 PHE A CA 1
ATOM 530 C C . PHE A 1 73 ? -1.242 -4.103 6.465 1.00 89.62 73 PHE A C 1
ATOM 532 O O . PHE A 1 73 ? -1.936 -4.669 7.308 1.00 89.62 73 PHE A O 1
ATOM 539 N N . VAL A 1 74 ? -0.260 -3.265 6.805 1.00 89.50 74 VAL A N 1
ATOM 540 C CA . VAL A 1 74 ? 0.113 -3.000 8.201 1.00 89.50 74 VAL A CA 1
ATOM 541 C C . VAL A 1 74 ? -1.049 -2.361 8.971 1.00 89.50 74 VAL A C 1
ATOM 543 O O . VAL A 1 74 ? -1.386 -2.828 10.064 1.00 89.50 74 VAL A O 1
ATOM 546 N N . ARG A 1 75 ? -1.725 -1.362 8.389 1.00 89.31 75 ARG A N 1
ATOM 547 C CA . ARG A 1 75 ? -2.911 -0.730 8.986 1.00 89.31 75 ARG A CA 1
ATOM 548 C C . ARG A 1 75 ? -4.056 -1.724 9.163 1.00 89.31 75 ARG A C 1
ATOM 550 O O . ARG A 1 75 ? -4.654 -1.792 10.234 1.00 89.31 75 ARG A O 1
ATOM 557 N N . ALA A 1 76 ? -4.339 -2.517 8.139 1.00 86.38 76 ALA A N 1
ATOM 558 C CA . ALA A 1 76 ? -5.377 -3.535 8.165 1.00 86.38 76 ALA A CA 1
ATOM 559 C C . ALA A 1 76 ? -5.134 -4.591 9.252 1.00 86.38 76 ALA A C 1
ATOM 561 O O . ALA A 1 76 ? -6.050 -4.932 10.000 1.00 86.38 76 ALA A O 1
ATOM 562 N N . VAL A 1 77 ? -3.897 -5.076 9.387 1.00 84.81 77 VAL A N 1
ATOM 563 C CA . VAL A 1 77 ? -3.517 -6.004 10.459 1.00 84.81 77 VAL A CA 1
ATOM 564 C C . VAL A 1 77 ? -3.711 -5.355 11.827 1.00 84.81 77 VAL A C 1
ATOM 566 O O . VAL A 1 77 ? -4.237 -5.997 12.736 1.00 84.81 77 VAL A O 1
ATOM 569 N N . ALA A 1 78 ? -3.338 -4.085 11.993 1.00 84.81 78 ALA A N 1
ATOM 570 C CA . ALA A 1 78 ? -3.542 -3.371 13.250 1.00 84.81 78 ALA A CA 1
ATOM 571 C C . ALA A 1 78 ? -5.031 -3.251 13.621 1.00 84.81 78 ALA A C 1
ATOM 573 O O . ALA A 1 78 ? -5.390 -3.468 14.777 1.00 84.81 78 ALA A O 1
ATOM 574 N N . VAL A 1 79 ? -5.895 -2.989 12.638 1.00 84.00 79 VAL A N 1
ATOM 575 C CA . VAL A 1 79 ? -7.352 -2.967 12.815 1.00 84.00 79 VAL A CA 1
ATOM 576 C C . VAL A 1 79 ? -7.882 -4.341 13.246 1.00 84.00 79 VAL A C 1
ATOM 578 O O . VAL A 1 79 ? -8.560 -4.451 14.264 1.00 84.00 79 VAL A O 1
ATOM 581 N N . VAL A 1 80 ? -7.538 -5.411 12.524 1.00 81.00 80 VAL A N 1
ATOM 582 C CA . VAL A 1 80 ? -8.056 -6.767 12.807 1.00 81.00 80 VAL A CA 1
ATOM 583 C C . VAL A 1 80 ? -7.528 -7.325 14.134 1.00 81.00 80 VAL A C 1
ATOM 585 O O . VAL A 1 80 ? -8.201 -8.116 14.789 1.00 81.00 80 VAL A O 1
ATOM 588 N N . THR A 1 81 ? -6.339 -6.898 14.563 1.00 81.50 81 THR A N 1
ATOM 589 C CA . THR A 1 81 ? -5.749 -7.288 15.855 1.00 81.50 81 THR A CA 1
ATOM 590 C C . THR A 1 81 ? -6.198 -6.409 17.027 1.00 81.50 81 THR A C 1
ATOM 592 O O . THR A 1 81 ? -5.708 -6.598 18.140 1.00 81.50 81 THR A O 1
ATOM 595 N N . GLY A 1 82 ? -7.117 -5.459 16.806 1.00 77.50 82 GLY A N 1
ATOM 596 C CA . GLY A 1 82 ? -7.654 -4.583 17.852 1.00 77.50 82 GLY A CA 1
ATOM 597 C C . GLY A 1 82 ? -6.646 -3.566 18.394 1.00 77.50 82 GLY A C 1
ATOM 598 O O . GLY A 1 82 ? -6.806 -3.068 19.504 1.00 77.50 82 GLY A O 1
ATOM 599 N N . ARG A 1 83 ? -5.579 -3.267 17.642 1.00 78.31 83 ARG A N 1
ATOM 600 C CA . ARG A 1 83 ? -4.597 -2.228 18.003 1.00 78.31 83 ARG A CA 1
ATOM 601 C C . ARG A 1 83 ? -5.049 -0.823 17.615 1.00 78.31 83 ARG A C 1
ATOM 603 O O . ARG A 1 83 ? -4.462 0.147 18.082 1.00 78.31 83 ARG A O 1
ATOM 610 N N . VAL A 1 84 ? -6.065 -0.727 16.762 1.00 77.00 84 VAL A N 1
ATOM 611 C CA . VAL A 1 84 ? -6.689 0.517 16.314 1.00 77.00 84 VAL A CA 1
ATOM 612 C C . VAL A 1 84 ? -8.196 0.348 16.449 1.00 77.00 84 VAL A C 1
ATOM 614 O O . VAL A 1 84 ? -8.735 -0.653 15.976 1.00 77.00 84 VAL A O 1
ATOM 617 N N . ASP A 1 85 ? -8.863 1.323 17.066 1.00 75.69 85 ASP A N 1
ATOM 618 C CA . ASP A 1 85 ? -10.321 1.335 17.144 1.00 75.69 85 ASP A CA 1
ATOM 619 C C . ASP A 1 85 ? -10.919 1.484 15.743 1.00 75.69 85 ASP A C 1
ATOM 621 O O . ASP A 1 85 ? -10.626 2.428 15.005 1.00 75.69 85 ASP A O 1
ATOM 625 N N . ALA A 1 86 ? -11.765 0.532 15.369 1.00 79.19 86 ALA A N 1
ATOM 626 C CA . ALA A 1 86 ? -12.424 0.504 14.079 1.00 79.19 86 ALA A CA 1
ATOM 627 C C . ALA A 1 86 ? -13.828 -0.074 14.225 1.00 79.19 86 ALA A C 1
ATOM 629 O O . ALA A 1 86 ? -14.049 -1.038 14.960 1.00 79.19 86 ALA A O 1
ATOM 630 N N . ASP A 1 87 ? -14.779 0.495 13.490 1.00 86.06 87 ASP A N 1
ATOM 631 C CA . ASP A 1 87 ? -16.093 -0.114 13.354 1.00 86.06 87 ASP A CA 1
ATOM 632 C C . ASP A 1 87 ? -16.009 -1.445 12.564 1.00 86.06 87 ASP A C 1
ATOM 634 O O . ASP A 1 87 ? -15.022 -1.709 11.862 1.00 86.06 87 ASP A O 1
ATOM 638 N N . PRO A 1 88 ? -17.044 -2.302 12.640 1.00 81.12 88 PRO A N 1
ATOM 639 C CA . PRO A 1 88 ? -17.039 -3.602 11.973 1.00 81.12 88 PRO A CA 1
ATOM 640 C C . PRO A 1 88 ? -16.830 -3.543 10.452 1.00 81.12 88 PRO A C 1
ATOM 642 O O . PRO A 1 88 ? -16.241 -4.463 9.887 1.00 81.12 88 PRO A O 1
ATOM 645 N N . VAL A 1 89 ? -17.282 -2.481 9.776 1.00 82.62 89 VAL A N 1
ATOM 646 C CA . VAL A 1 89 ? -17.113 -2.325 8.323 1.00 82.62 89 VAL A CA 1
ATOM 647 C C . VAL A 1 89 ? -15.644 -2.080 8.004 1.00 82.62 89 VAL A C 1
ATOM 649 O O . VAL A 1 89 ? -15.082 -2.758 7.144 1.00 82.62 89 VAL A O 1
ATOM 652 N N . ARG A 1 90 ? -14.989 -1.180 8.744 1.00 82.00 90 ARG A N 1
ATOM 653 C CA . ARG A 1 90 ? -13.543 -0.945 8.632 1.00 82.00 90 ARG A CA 1
ATOM 654 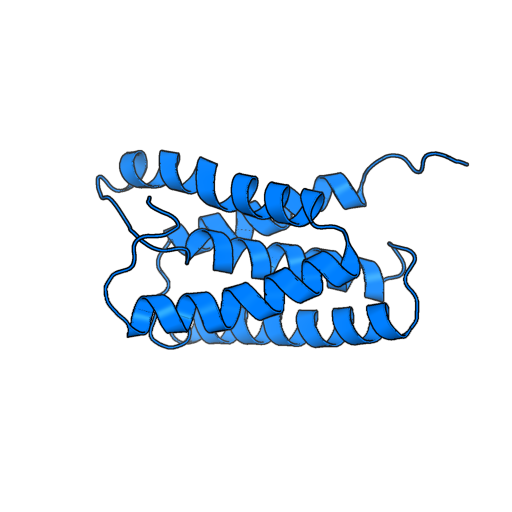C C . ARG A 1 90 ? -12.727 -2.195 8.958 1.00 82.00 90 ARG A C 1
ATOM 656 O O . ARG A 1 90 ? -11.746 -2.467 8.271 1.00 82.00 90 ARG A O 1
ATOM 663 N N . ALA A 1 91 ? -13.151 -2.991 9.939 1.00 76.19 91 ALA A N 1
ATOM 664 C CA . ALA A 1 91 ? -12.488 -4.252 10.270 1.00 76.19 91 ALA A CA 1
ATOM 665 C C . ALA A 1 91 ? -12.580 -5.294 9.145 1.00 76.19 91 ALA A C 1
ATOM 667 O O . ALA A 1 91 ? -11.576 -5.924 8.807 1.00 76.19 91 ALA A O 1
ATOM 668 N N . ILE A 1 92 ? -13.753 -5.436 8.520 1.00 82.69 92 ILE A N 1
ATOM 669 C CA . ILE A 1 92 ? -13.951 -6.324 7.366 1.00 82.69 92 ILE A CA 1
ATOM 670 C C . ILE A 1 92 ? -13.127 -5.847 6.165 1.00 82.69 92 ILE A C 1
ATOM 672 O O . ILE A 1 92 ? -12.442 -6.657 5.538 1.00 82.69 92 ILE A O 1
ATOM 676 N N . LEU A 1 93 ? -13.154 -4.544 5.864 1.00 81.25 93 LEU A N 1
ATOM 677 C CA . LEU A 1 93 ? -12.368 -3.951 4.777 1.00 81.25 93 LEU A CA 1
ATOM 678 C C . LEU A 1 93 ? -10.869 -4.163 4.990 1.00 81.25 93 LEU A C 1
ATOM 680 O O . LEU A 1 93 ? -10.186 -4.628 4.078 1.00 81.25 93 LEU A O 1
ATOM 684 N N . GLY A 1 94 ? -10.379 -3.898 6.204 1.00 77.12 94 GLY A N 1
ATOM 685 C CA . GLY A 1 94 ? -9.002 -4.175 6.593 1.00 77.12 94 GLY A CA 1
ATOM 686 C C . GLY A 1 94 ? -8.654 -5.646 6.370 1.00 77.12 94 GLY A C 1
ATOM 687 O O . GLY A 1 94 ? -7.740 -5.952 5.610 1.00 77.12 94 GLY A O 1
ATOM 688 N N . GLY A 1 95 ? -9.421 -6.573 6.946 1.00 74.94 95 GLY A N 1
ATOM 689 C CA . GLY A 1 95 ? -9.178 -8.010 6.790 1.00 74.94 95 GLY A CA 1
ATOM 690 C C . GLY A 1 95 ? -9.126 -8.468 5.328 1.00 74.94 95 GLY A C 1
ATOM 691 O O . GLY A 1 95 ? -8.190 -9.169 4.939 1.00 74.94 95 GLY A O 1
ATOM 692 N N . ALA A 1 96 ? -10.074 -8.029 4.498 1.00 84.69 96 ALA A N 1
ATOM 693 C CA . ALA A 1 96 ? -10.097 -8.359 3.074 1.00 84.69 96 ALA A CA 1
ATOM 694 C C . ALA A 1 96 ? -8.848 -7.836 2.344 1.00 84.69 96 ALA A C 1
ATOM 696 O O . ALA A 1 96 ? -8.193 -8.585 1.617 1.00 84.69 96 ALA A O 1
ATOM 697 N N . PHE A 1 97 ? -8.470 -6.577 2.573 1.00 86.81 97 PHE A N 1
ATOM 698 C CA . PHE A 1 97 ? -7.309 -5.976 1.918 1.00 86.81 97 PHE A CA 1
ATOM 699 C C . PHE A 1 97 ? -5.974 -6.496 2.445 1.00 86.81 97 PHE A C 1
ATOM 701 O O . PHE A 1 97 ? -5.021 -6.569 1.673 1.00 86.81 97 PHE A O 1
ATOM 708 N N . ALA A 1 98 ? -5.899 -6.943 3.700 1.00 77.88 98 ALA A N 1
ATOM 709 C CA . ALA A 1 98 ? -4.726 -7.645 4.207 1.00 77.88 98 ALA A CA 1
ATOM 710 C C . ALA A 1 98 ? -4.488 -8.957 3.441 1.00 77.88 98 ALA A C 1
ATOM 712 O O . ALA A 1 98 ? -3.365 -9.240 3.024 1.00 77.88 98 ALA A O 1
ATOM 713 N N . VAL A 1 99 ? -5.551 -9.734 3.200 1.00 83.94 99 VAL A N 1
ATOM 714 C CA . VAL A 1 99 ? -5.470 -10.977 2.417 1.00 83.94 99 VAL A CA 1
ATOM 715 C C . VAL A 1 99 ? -5.089 -10.689 0.965 1.00 83.94 99 VAL A C 1
ATOM 717 O O . VAL A 1 99 ? -4.232 -11.382 0.414 1.00 83.94 99 VAL A O 1
ATOM 720 N N . ILE A 1 100 ? -5.670 -9.657 0.345 1.00 87.19 100 ILE A N 1
ATOM 721 C CA . ILE A 1 100 ? -5.331 -9.261 -1.031 1.00 87.19 100 ILE A CA 1
ATOM 722 C C . ILE A 1 100 ? -3.873 -8.799 -1.116 1.00 87.19 100 ILE A C 1
ATOM 724 O O . ILE A 1 100 ? -3.150 -9.272 -1.987 1.00 87.19 100 ILE A O 1
ATOM 728 N N . ALA A 1 101 ? -3.413 -7.933 -0.209 1.00 82.56 101 ALA A N 1
ATOM 729 C CA . ALA A 1 101 ? -2.029 -7.460 -0.166 1.00 82.56 101 ALA A CA 1
ATOM 730 C C . ALA A 1 101 ? -1.033 -8.617 -0.034 1.00 82.56 101 ALA A C 1
ATOM 732 O O . ALA A 1 101 ? -0.048 -8.666 -0.771 1.00 82.56 101 ALA A O 1
ATOM 733 N N . LEU A 1 102 ? -1.316 -9.569 0.861 1.00 79.12 102 LEU A N 1
ATOM 734 C CA . LEU A 1 102 ? -0.498 -10.765 1.038 1.00 79.12 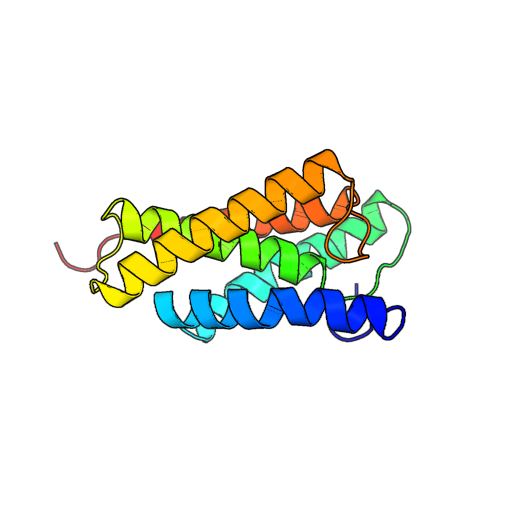102 LEU A CA 1
ATOM 735 C C . LEU A 1 102 ? -0.501 -11.636 -0.223 1.00 79.12 102 LEU A C 1
ATOM 737 O O . LEU A 1 102 ? 0.556 -12.061 -0.673 1.00 79.12 102 LEU A O 1
ATOM 741 N N . THR A 1 103 ? -1.674 -11.858 -0.820 1.00 84.31 103 THR A N 1
ATOM 742 C CA . THR A 1 103 ? -1.818 -12.647 -2.054 1.00 84.31 103 THR A CA 1
ATOM 743 C C . THR A 1 103 ? -1.038 -12.020 -3.197 1.00 84.31 103 THR A C 1
ATOM 745 O O . THR A 1 103 ? -0.315 -12.722 -3.899 1.00 84.31 103 THR A O 1
ATOM 748 N N . LEU A 1 104 ? -1.146 -10.698 -3.360 1.00 80.56 104 LEU A N 1
ATOM 749 C CA . LEU A 1 104 ? -0.355 -9.952 -4.323 1.00 80.56 104 LEU A CA 1
ATOM 750 C C . LEU A 1 104 ? 1.124 -10.162 -4.017 1.00 80.56 104 LEU A C 1
ATOM 752 O O . LEU A 1 104 ? 1.824 -10.690 -4.873 1.00 80.56 104 LEU A O 1
ATOM 756 N N . TYR A 1 105 ? 1.600 -9.828 -2.817 1.00 74.94 105 TYR A N 1
ATOM 757 C CA . TYR A 1 105 ? 3.009 -9.982 -2.453 1.00 74.94 105 TYR A CA 1
ATOM 758 C C . TYR A 1 105 ? 3.548 -11.384 -2.776 1.00 74.94 105 TYR A C 1
ATOM 760 O O . TYR A 1 105 ? 4.572 -11.509 -3.446 1.00 74.94 105 TYR A O 1
ATOM 768 N N . THR A 1 106 ? 2.833 -12.438 -2.370 1.00 76.06 106 THR A N 1
ATOM 769 C CA . THR A 1 106 ? 3.209 -13.828 -2.646 1.00 76.06 106 THR A CA 1
ATOM 770 C C . THR A 1 106 ? 3.212 -14.133 -4.142 1.00 76.06 106 THR A C 1
ATOM 772 O O . THR A 1 106 ? 4.176 -14.709 -4.637 1.00 76.06 106 THR A O 1
ATOM 775 N N . TRP A 1 107 ? 2.176 -13.733 -4.884 1.00 81.31 107 TRP A N 1
ATOM 776 C CA . TRP A 1 107 ? 2.115 -13.928 -6.334 1.00 81.31 107 TRP A CA 1
ATOM 777 C C . TRP A 1 107 ? 3.272 -13.231 -7.045 1.00 81.31 107 TRP A C 1
ATOM 779 O O . TRP A 1 107 ? 3.956 -13.826 -7.876 1.00 81.31 107 TRP A O 1
ATOM 789 N N . GLY A 1 108 ? 3.508 -11.974 -6.689 1.00 76.25 108 GLY A N 1
ATOM 790 C CA . GLY A 1 108 ? 4.592 -11.174 -7.216 1.00 76.25 108 GLY A CA 1
ATOM 791 C C . GLY A 1 108 ? 5.944 -11.824 -6.959 1.00 76.25 108 GLY A C 1
ATOM 792 O O . GLY A 1 108 ? 6.713 -12.035 -7.891 1.00 76.25 108 GLY A O 1
ATOM 793 N N . PHE A 1 109 ? 6.202 -12.214 -5.711 1.00 72.81 109 PHE A N 1
ATOM 794 C CA . PHE A 1 109 ? 7.427 -12.910 -5.328 1.00 72.81 109 PHE A CA 1
ATOM 795 C C . PHE A 1 109 ? 7.648 -14.201 -6.132 1.00 72.81 109 PHE A C 1
ATOM 797 O O . PHE A 1 109 ? 8.762 -14.462 -6.572 1.00 72.81 109 PHE A O 1
ATOM 804 N N . LEU A 1 110 ? 6.594 -14.990 -6.362 1.00 79.94 110 LEU A N 1
ATOM 805 C CA . LEU A 1 110 ? 6.689 -16.263 -7.084 1.00 79.94 110 LEU A CA 1
ATOM 806 C C . LEU A 1 110 ? 6.818 -16.109 -8.605 1.00 79.94 110 LEU A C 1
ATOM 808 O O . LEU A 1 110 ? 7.363 -16.994 -9.258 1.00 79.94 110 LEU A O 1
ATOM 812 N N . THR A 1 111 ? 6.284 -15.030 -9.180 1.00 80.44 111 THR A N 1
ATOM 813 C CA . THR A 1 111 ? 6.188 -14.850 -10.641 1.00 80.44 111 THR A CA 1
ATOM 814 C C . THR A 1 111 ? 7.070 -13.730 -11.187 1.00 80.44 111 THR A C 1
ATOM 816 O O . THR A 1 111 ? 7.039 -13.464 -12.387 1.00 80.44 111 THR A O 1
ATOM 819 N N . GLU A 1 112 ? 7.815 -13.043 -10.318 1.00 74.06 112 GLU A N 1
ATOM 820 C CA . GLU A 1 112 ? 8.571 -11.819 -10.619 1.00 74.06 112 GLU A CA 1
ATOM 821 C C . GLU A 1 112 ? 7.724 -10.713 -11.280 1.00 74.06 112 GLU A C 1
ATOM 823 O O . GLU A 1 112 ? 8.265 -9.816 -11.933 1.00 74.06 112 GLU A O 1
ATOM 828 N N . SER A 1 113 ? 6.390 -10.749 -11.158 1.00 67.38 113 SER A N 1
ATOM 829 C CA . SER A 1 113 ? 5.518 -9.781 -11.827 1.00 67.38 113 SER A CA 1
ATOM 830 C C . SER A 1 113 ? 4.196 -9.505 -11.107 1.00 67.38 113 SER A C 1
ATOM 832 O O . SER A 1 113 ? 3.584 -10.380 -10.498 1.00 67.38 113 SER A O 1
ATOM 834 N N . PHE A 1 114 ? 3.720 -8.268 -11.232 1.00 64.88 114 PHE A N 1
ATOM 835 C CA . PHE A 1 114 ? 2.379 -7.829 -10.852 1.00 64.88 114 PHE A CA 1
ATOM 836 C C . PHE A 1 114 ? 1.657 -7.303 -12.078 1.00 64.88 114 PHE A C 1
ATOM 838 O O . PHE A 1 114 ? 2.063 -6.263 -12.580 1.00 64.88 114 PHE A O 1
ATOM 845 N N . LEU A 1 115 ? 0.586 -7.956 -12.545 1.00 59.94 115 LEU A N 1
ATOM 846 C CA . LEU A 1 115 ? -0.284 -7.402 -13.600 1.00 59.94 115 LEU A CA 1
ATOM 847 C C . LEU A 1 115 ? 0.521 -6.737 -14.745 1.00 59.94 115 LEU A C 1
ATOM 849 O O . LEU A 1 115 ? 0.294 -5.575 -15.073 1.00 59.94 115 LEU A O 1
ATOM 853 N N . TYR A 1 116 ? 1.494 -7.462 -15.313 1.00 56.75 116 TYR A N 1
ATOM 854 C CA . TYR A 1 116 ? 2.399 -7.008 -16.389 1.00 56.75 116 TYR A CA 1
ATOM 855 C C . TYR A 1 116 ? 3.543 -6.043 -16.002 1.00 56.75 116 TYR A C 1
ATOM 857 O O . TYR A 1 116 ? 4.326 -5.662 -16.869 1.00 56.75 116 TYR A O 1
ATOM 865 N N . VAL A 1 117 ? 3.706 -5.692 -14.725 1.00 60.66 117 VAL A N 1
ATOM 866 C CA . VAL A 1 117 ? 4.852 -4.936 -14.188 1.00 60.66 117 VAL A CA 1
ATOM 867 C C . VAL A 1 117 ? 5.869 -5.910 -13.605 1.00 60.66 117 VAL A C 1
ATOM 869 O O . VAL A 1 117 ? 5.540 -6.694 -12.715 1.00 60.66 117 VAL A O 1
ATOM 872 N N . ARG A 1 118 ? 7.114 -5.877 -14.089 1.00 66.75 118 ARG A N 1
ATOM 873 C CA . ARG A 1 118 ? 8.186 -6.719 -13.546 1.00 66.75 118 ARG A CA 1
ATOM 874 C C . ARG A 1 118 ? 8.599 -6.222 -12.164 1.00 66.75 118 ARG A C 1
ATOM 876 O O . ARG A 1 118 ? 8.912 -5.044 -12.000 1.00 66.75 118 ARG A O 1
ATOM 883 N N . ILE A 1 119 ? 8.656 -7.128 -11.196 1.00 65.81 119 ILE A N 1
ATOM 884 C CA . ILE A 1 119 ? 9.202 -6.843 -9.874 1.00 65.81 119 ILE A CA 1
ATOM 885 C C . ILE A 1 119 ? 10.715 -6.851 -9.976 1.00 65.81 119 ILE A C 1
ATOM 887 O O . ILE A 1 119 ? 11.343 -7.777 -10.476 1.00 65.81 119 ILE A O 1
ATOM 891 N N . THR A 1 120 ? 11.287 -5.778 -9.481 1.00 68.12 120 THR A N 1
ATOM 892 C CA . THR A 1 120 ? 12.721 -5.533 -9.404 1.00 68.12 120 THR A CA 1
ATOM 893 C C . THR A 1 120 ? 13.057 -5.150 -7.968 1.00 68.12 120 THR A C 1
ATOM 895 O O . THR A 1 120 ? 12.168 -4.783 -7.192 1.00 68.12 120 THR A O 1
ATOM 898 N N . ASP A 1 121 ? 14.342 -5.141 -7.631 1.00 64.50 121 ASP A N 1
ATOM 899 C CA . ASP A 1 121 ? 14.840 -4.791 -6.296 1.00 64.50 121 ASP A CA 1
ATOM 900 C C . ASP A 1 121 ? 14.319 -3.440 -5.776 1.00 64.50 121 ASP A C 1
ATOM 902 O O . ASP A 1 121 ? 14.152 -3.249 -4.573 1.00 64.50 121 ASP A O 1
ATOM 906 N N . HIS A 1 122 ? 13.981 -2.498 -6.663 1.00 66.19 122 HIS A N 1
ATOM 907 C CA . HIS A 1 122 ? 13.436 -1.210 -6.236 1.00 66.19 122 HIS A CA 1
ATOM 908 C C . HIS A 1 122 ? 12.012 -1.291 -5.691 1.00 66.19 122 HIS A C 1
ATOM 910 O O . HIS A 1 122 ? 11.659 -0.510 -4.809 1.00 66.19 122 HIS A O 1
ATOM 916 N N . HIS A 1 123 ? 11.216 -2.267 -6.130 1.00 72.00 123 HIS A N 1
ATOM 917 C CA . HIS A 1 123 ? 9.892 -2.503 -5.563 1.00 72.00 123 HIS A CA 1
ATOM 918 C C . HIS A 1 123 ? 9.994 -2.943 -4.098 1.00 72.00 123 HIS A C 1
ATOM 920 O O . HIS A 1 123 ? 9.184 -2.502 -3.287 1.00 72.00 123 HIS A O 1
ATOM 926 N N . LEU A 1 124 ? 11.017 -3.733 -3.734 1.00 73.00 124 LEU A N 1
ATOM 927 C CA . LEU A 1 124 ? 11.286 -4.127 -2.343 1.00 73.00 124 LEU A CA 1
ATOM 928 C C . LEU A 1 124 ? 11.512 -2.903 -1.443 1.00 73.00 124 LEU A C 1
ATOM 930 O O . LEU A 1 124 ? 11.001 -2.860 -0.325 1.00 73.00 124 LEU A O 1
ATOM 934 N N . GLY A 1 125 ? 12.208 -1.883 -1.956 1.00 74.25 125 GLY A N 1
ATOM 935 C CA . GLY A 1 125 ? 12.359 -0.596 -1.277 1.00 74.25 125 GLY A CA 1
ATOM 936 C C . GLY A 1 125 ? 11.014 0.076 -0.988 1.00 74.25 125 GLY A C 1
ATOM 937 O O . GLY A 1 125 ? 10.808 0.558 0.122 1.00 74.25 125 GLY A O 1
ATOM 938 N N . GLY A 1 126 ? 10.080 0.040 -1.945 1.00 78.75 126 GLY A N 1
ATOM 939 C CA . GLY A 1 126 ? 8.708 0.524 -1.760 1.00 78.75 126 GLY A CA 1
ATOM 940 C C . GLY A 1 126 ? 7.960 -0.234 -0.659 1.00 78.75 126 GLY A C 1
ATOM 941 O O . GLY A 1 126 ? 7.433 0.394 0.256 1.00 78.75 126 GLY A O 1
ATOM 942 N N . TRP A 1 127 ? 7.986 -1.572 -0.687 1.00 81.44 127 TRP A N 1
ATOM 943 C CA . TRP A 1 127 ? 7.355 -2.422 0.336 1.00 81.44 127 TRP A CA 1
ATOM 944 C C . TRP A 1 127 ? 7.863 -2.117 1.750 1.00 81.44 127 TRP A C 1
ATOM 946 O O . TRP A 1 127 ? 7.072 -1.916 2.672 1.00 81.44 127 TRP A O 1
ATOM 956 N N . ILE A 1 128 ? 9.187 -2.054 1.920 1.00 83.44 128 ILE A N 1
ATOM 957 C CA . ILE A 1 128 ? 9.813 -1.769 3.216 1.00 83.44 128 ILE A CA 1
ATOM 958 C C . ILE A 1 128 ? 9.462 -0.352 3.671 1.00 83.44 128 ILE A C 1
ATOM 960 O O . ILE A 1 128 ? 9.032 -0.163 4.808 1.00 83.44 128 ILE A O 1
ATOM 964 N N . ALA A 1 129 ? 9.609 0.639 2.788 1.00 84.12 129 ALA A N 1
ATOM 965 C CA . ALA A 1 129 ? 9.316 2.027 3.117 1.00 84.12 129 ALA A CA 1
ATOM 966 C C . ALA A 1 129 ? 7.848 2.219 3.522 1.00 84.12 129 ALA A C 1
ATOM 968 O O . ALA A 1 129 ? 7.580 2.963 4.458 1.00 84.12 129 ALA A O 1
ATOM 969 N N . GLY A 1 130 ? 6.911 1.516 2.882 1.00 82.56 130 GLY A N 1
ATOM 970 C CA . GLY A 1 130 ? 5.483 1.611 3.194 1.00 82.56 130 GLY A CA 1
ATOM 971 C C . GLY A 1 130 ? 5.140 1.016 4.552 1.00 82.56 130 GLY A C 1
ATOM 972 O O . GLY A 1 130 ? 4.471 1.655 5.360 1.00 82.56 130 GLY A O 1
ATOM 973 N N . ALA A 1 131 ? 5.669 -0.172 4.850 1.00 84.50 131 ALA A N 1
ATOM 974 C CA . ALA A 1 131 ? 5.492 -0.791 6.161 1.00 84.50 131 ALA A CA 1
ATOM 975 C C . ALA A 1 131 ? 6.097 0.065 7.290 1.00 84.50 131 ALA A C 1
ATOM 977 O O . ALA A 1 131 ? 5.488 0.245 8.349 1.00 84.50 131 ALA A O 1
ATOM 978 N N . LEU A 1 132 ? 7.287 0.629 7.060 1.00 86.75 132 LEU A N 1
ATOM 979 C CA . LEU A 1 132 ? 7.943 1.513 8.020 1.00 86.75 132 LEU A CA 1
ATOM 980 C C . LEU A 1 132 ? 7.208 2.844 8.176 1.00 86.75 132 LEU A C 1
ATOM 982 O O . LEU A 1 132 ? 7.081 3.307 9.302 1.00 86.75 132 LEU A O 1
ATOM 986 N N . ALA A 1 133 ? 6.695 3.433 7.094 1.00 85.50 133 ALA A N 1
ATOM 987 C CA . ALA A 1 133 ? 5.921 4.673 7.147 1.00 85.50 133 ALA A CA 1
ATOM 988 C C . ALA A 1 133 ? 4.657 4.524 8.002 1.00 85.50 133 ALA A C 1
ATOM 990 O O . ALA A 1 133 ? 4.260 5.473 8.672 1.00 85.50 133 ALA A O 1
ATOM 991 N N . GLU A 1 134 ? 4.069 3.327 8.035 1.00 85.31 134 GLU A N 1
ATOM 992 C CA . GLU A 1 134 ? 2.877 3.042 8.832 1.00 85.31 134 GLU A CA 1
ATOM 993 C C . GLU A 1 134 ? 3.176 2.844 10.326 1.00 85.31 134 GLU A C 1
ATOM 995 O O . GLU A 1 134 ? 2.340 3.117 11.186 1.00 85.31 134 GLU A O 1
ATOM 1000 N N . THR A 1 135 ? 4.385 2.393 10.661 1.00 81.56 135 THR A N 1
ATOM 1001 C CA . THR A 1 135 ? 4.737 1.964 12.023 1.00 81.56 135 THR A CA 1
ATOM 1002 C C . THR A 1 135 ? 4.661 3.096 13.070 1.00 81.56 135 THR A C 1
ATOM 1004 O O . THR A 1 135 ? 4.074 2.861 14.129 1.00 81.56 135 THR A O 1
ATOM 1007 N N . PRO A 1 136 ? 5.158 4.331 12.827 1.00 79.44 136 PRO A N 1
ATOM 1008 C CA . PRO A 1 136 ? 5.037 5.447 13.772 1.00 79.44 136 PRO A CA 1
ATOM 1009 C C . PRO A 1 136 ? 3.595 5.762 14.178 1.00 79.44 136 PRO A C 1
ATOM 1011 O O . PRO A 1 136 ? 3.337 6.094 15.332 1.00 79.44 136 PRO A O 1
ATOM 1014 N N . TRP A 1 137 ? 2.647 5.596 13.255 1.00 73.12 137 TRP A N 1
ATOM 1015 C CA . TRP A 1 137 ? 1.227 5.862 13.489 1.00 73.12 137 TRP A CA 1
ATOM 1016 C C . TRP A 1 137 ? 0.533 4.801 14.341 1.00 73.12 137 TRP A C 1
ATOM 1018 O O . TRP A 1 137 ? -0.575 5.027 14.819 1.00 73.12 137 TRP A O 1
ATOM 1028 N N . LEU A 1 138 ? 1.163 3.640 14.513 1.00 77.00 138 LEU A N 1
ATOM 1029 C CA . LEU A 1 138 ? 0.663 2.552 15.351 1.00 77.00 138 LEU A CA 1
ATOM 1030 C C . LEU A 1 138 ? 1.308 2.529 16.741 1.00 77.00 138 LEU A C 1
ATOM 1032 O O . LEU A 1 138 ? 0.773 1.896 17.647 1.00 77.00 138 LEU A O 1
ATOM 1036 N N . VAL A 1 139 ? 2.458 3.187 16.903 1.00 70.94 139 VAL A N 1
ATOM 1037 C CA . VAL A 1 139 ? 3.254 3.199 18.145 1.00 70.94 139 VAL A CA 1
ATOM 1038 C C . VAL A 1 139 ? 3.171 4.555 18.868 1.00 70.94 139 VAL A C 1
ATOM 1040 O O . VAL A 1 139 ? 3.668 4.693 19.984 1.00 70.94 139 VAL A O 1
ATOM 1043 N N . GLY A 1 140 ? 2.530 5.561 18.263 1.00 56.94 140 GLY A N 1
ATOM 1044 C CA . GLY A 1 140 ? 2.340 6.880 18.867 1.00 56.94 140 GLY A CA 1
ATOM 1045 C C . GLY A 1 140 ? 1.628 6.816 20.230 1.00 56.94 140 GLY A C 1
ATOM 1046 O O . GLY A 1 140 ? 0.771 5.953 20.434 1.00 56.94 140 GLY A O 1
ATOM 1047 N N . PRO A 1 141 ? 1.977 7.705 21.182 1.00 49.31 141 PRO A N 1
ATOM 1048 C CA . PRO A 1 141 ? 1.361 7.710 22.501 1.00 49.31 141 PRO A CA 1
ATOM 1049 C C . PRO A 1 141 ? -0.151 7.889 22.367 1.00 49.31 141 PRO A C 1
ATOM 1051 O O . PRO A 1 141 ? -0.611 8.799 21.675 1.00 49.31 141 PRO A O 1
ATOM 1054 N N . ARG A 1 142 ? -0.920 7.032 23.050 1.00 52.06 142 ARG A N 1
ATOM 1055 C CA . ARG A 1 142 ? -2.354 7.247 23.258 1.00 52.06 142 ARG A CA 1
ATOM 1056 C C . ARG A 1 142 ? -2.507 8.589 23.958 1.00 52.06 142 ARG A C 1
ATOM 1058 O O . ARG A 1 142 ? -2.238 8.709 25.149 1.00 52.06 142 ARG A O 1
ATOM 1065 N N . THR A 1 143 ? -2.878 9.625 23.222 1.00 45.97 143 THR A N 1
ATOM 1066 C CA . THR A 1 143 ? -3.257 10.896 23.826 1.00 45.97 143 THR A CA 1
ATOM 1067 C C . THR A 1 143 ? -4.599 10.680 24.518 1.00 45.97 143 THR A C 1
ATOM 1069 O O . THR A 1 143 ? -5.637 10.824 23.877 1.00 45.97 143 THR A O 1
ATOM 1072 N N . GLY A 1 144 ? -4.581 10.283 25.795 1.00 50.34 144 GLY A N 1
ATOM 1073 C CA . GLY A 1 144 ? -5.787 10.237 26.629 1.00 50.34 144 GLY A CA 1
ATOM 1074 C C . GLY A 1 144 ? -5.982 9.032 27.554 1.00 50.34 144 GLY A C 1
ATOM 1075 O O . GLY A 1 144 ? -7.133 8.657 27.753 1.00 50.34 144 GLY A O 1
ATOM 1076 N N . GLU A 1 145 ? -4.925 8.453 28.132 1.00 41.94 145 GLU A N 1
ATOM 1077 C CA . GLU A 1 145 ? -5.046 7.679 29.387 1.00 41.94 145 GLU A CA 1
ATOM 1078 C C . GLU A 1 145 ? -4.419 8.459 30.548 1.00 41.94 145 GLU A C 1
ATOM 1080 O O . GLU A 1 145 ? -3.290 8.975 30.364 1.00 41.94 145 GLU A O 1
#

Organism: NCBI:txid2479928

Secondary structure (DSSP, 8-state):
-BSS--SHHHHHHHHHHHHHHHHHHHHHHS-HHHHHHHHHHHHHHHHHHHHHHHS---BSSHHHHHHHHHHHHHHHHHHHTTSS---HHHHHHHHHHHHHHHHHHHHHHHHTEETTEEP-HHHHHHHHHHHHHHHHHHHS--TT-

pLDDT: mean 81.44, std 10.15, range [41.94, 94.06]

Radius of gyration: 15.19 Å; chains: 1; bounding box: 40×30×51 Å

InterPro domains:
  IPR035952 Rhomboid-like superfamily [G3DSA:1.20.1540.10] (1-135)
  IPR035952 Rhomboid-like superfamily [SSF144091] (2-141)